Protein AF-A0A9D7W4F9-F1 (afdb_monomer_lite)

Secondary structure (DSSP, 8-state):
----PPPPPHHHHHHHHHHHHHHHHHHHHHHHHHHHHHHHHHHHGGGSS--SSSGGGT----TTEEEEEEE-SSEEEEEEEESSSSEEEEEEEEEETTE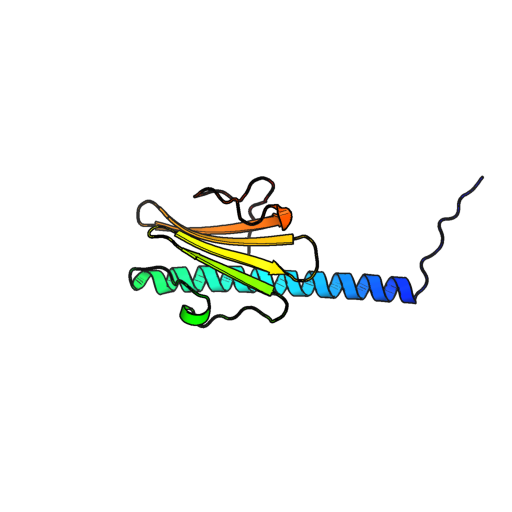EEEEEEEEEGGGTT---TTSPPTT-EEE---

Radius of gyration: 18.32 Å; chains: 1; bounding box: 56×32×50 Å

pLDDT: mean 85.38, std 11.86, range [38.59, 96.5]

Sequence (130 aa):
MDHAAPRPSKVNLSRQLLQRELTLHQRSEAETLLMDFARAQMTRHYWGEFAGSLQDLGLSSGAQLVATVDRDAVRTRLWIEPHHGTEAYLAEVERLGGRLRMRYCRGHRDGAGQADGGRCPDGWQRIQLN

Foldseek 3Di:
DDDDDDDDDPVRVVVVVVLVVVVVVLVVQQLVLLVLQQVLQVVCCVVPDGDQDLVVSVHDRDPQWDWHWDDDNFKIKIKIDGVGDQKIKMWMWGQDPNDIDIWIKMAGPVQPPQDDPPDDTPRIDTDDRD

Structure (mmCIF, N/CA/C/O backbone):
data_AF-A0A9D7W4F9-F1
#
_entry.id   AF-A0A9D7W4F9-F1
#
loop_
_atom_site.group_PDB
_atom_site.id
_atom_site.type_symbol
_atom_site.label_atom_id
_atom_site.label_alt_id
_atom_site.label_comp_id
_atom_site.label_asym_id
_atom_site.label_entity_id
_atom_site.label_seq_id
_atom_site.pdbx_PDB_ins_code
_atom_site.Cartn_x
_atom_site.Cartn_y
_atom_site.Cartn_z
_atom_site.occupancy
_atom_site.B_iso_or_equiv
_atom_site.auth_seq_id
_atom_site.auth_comp_id
_atom_site.auth_asym_id
_atom_site.auth_atom_id
_atom_site.pdbx_PDB_model_num
ATOM 1 N N . MET A 1 1 ? -38.134 19.772 31.102 1.00 38.59 1 MET A N 1
ATOM 2 C CA . MET A 1 1 ? -38.021 18.384 30.607 1.00 38.59 1 MET A CA 1
ATOM 3 C C . MET A 1 1 ? -36.551 18.161 30.299 1.00 38.59 1 MET A C 1
ATOM 5 O O . MET A 1 1 ? -36.115 18.513 29.215 1.00 38.59 1 MET A O 1
ATOM 9 N N . ASP A 1 2 ? -35.782 17.684 31.278 1.00 43.12 2 ASP A N 1
ATOM 10 C CA . ASP A 1 2 ? -34.342 17.443 31.128 1.00 43.12 2 ASP A CA 1
ATOM 11 C C . ASP A 1 2 ? -34.101 15.957 30.859 1.00 43.12 2 ASP A C 1
ATOM 13 O O . ASP A 1 2 ? -34.244 15.114 31.746 1.00 43.12 2 ASP A O 1
ATOM 17 N N . HIS A 1 3 ? -33.757 15.619 29.618 1.00 47.03 3 HIS A N 1
ATOM 18 C CA . HIS A 1 3 ? -33.288 14.283 29.268 1.00 47.03 3 HIS A CA 1
ATOM 19 C C . HIS A 1 3 ? -31.813 14.149 29.660 1.00 47.03 3 HIS A C 1
ATOM 21 O O . HIS A 1 3 ? -30.913 14.445 28.877 1.00 47.03 3 HIS A O 1
ATOM 27 N N . ALA A 1 4 ? -31.555 13.691 30.886 1.00 53.25 4 ALA A N 1
ATOM 28 C CA . ALA A 1 4 ? -30.226 13.245 31.282 1.00 53.25 4 ALA A CA 1
ATOM 29 C C . ALA A 1 4 ? -29.869 11.975 30.490 1.00 53.25 4 ALA A C 1
ATOM 31 O O . ALA A 1 4 ? -30.455 10.912 30.702 1.00 53.25 4 ALA A O 1
ATOM 32 N N . ALA A 1 5 ? -28.924 12.093 29.555 1.00 61.19 5 ALA A N 1
ATOM 33 C CA . ALA A 1 5 ? -28.403 10.956 28.806 1.00 61.19 5 ALA A CA 1
ATOM 34 C C . ALA A 1 5 ? -27.850 9.880 29.773 1.00 61.19 5 ALA A C 1
ATOM 36 O O . ALA A 1 5 ? -27.170 10.228 30.747 1.00 61.19 5 ALA A O 1
ATOM 37 N N . PRO A 1 6 ? -28.112 8.580 29.535 1.00 60.12 6 PRO A N 1
ATOM 38 C CA . PRO A 1 6 ? -27.651 7.530 30.431 1.00 60.12 6 PRO A CA 1
ATOM 39 C C . PRO A 1 6 ? -26.120 7.485 30.468 1.00 60.12 6 PRO A C 1
ATOM 41 O O . PRO A 1 6 ? -25.461 7.384 29.432 1.00 60.12 6 PRO A O 1
ATOM 44 N N . ARG A 1 7 ? -25.540 7.544 31.675 1.00 62.25 7 ARG A N 1
ATOM 45 C CA . ARG A 1 7 ? -24.093 7.378 31.870 1.00 62.25 7 ARG A CA 1
ATOM 46 C C . ARG A 1 7 ? -23.688 5.959 31.446 1.00 62.25 7 ARG A C 1
ATOM 48 O O . ARG A 1 7 ? -24.283 5.000 31.942 1.00 62.25 7 ARG A O 1
ATOM 55 N N . PRO A 1 8 ? -22.681 5.792 30.573 1.00 60.72 8 PRO A N 1
ATOM 56 C CA . PRO A 1 8 ? -22.222 4.468 30.179 1.00 60.72 8 PRO A CA 1
ATOM 57 C C . PRO A 1 8 ? -21.684 3.710 31.401 1.00 60.72 8 PRO A C 1
ATOM 59 O O . PRO A 1 8 ? -20.928 4.256 32.208 1.00 60.72 8 PRO A O 1
ATOM 62 N N . SER A 1 9 ? -22.079 2.443 31.550 1.00 71.44 9 SER A N 1
ATOM 63 C CA . SER A 1 9 ? -21.545 1.565 32.593 1.00 71.44 9 SER A CA 1
ATOM 64 C C . SER A 1 9 ? -20.044 1.331 32.374 1.00 71.44 9 SER A C 1
ATOM 66 O O . SER A 1 9 ? -19.564 1.320 31.239 1.00 71.44 9 SER A O 1
ATOM 68 N N . LYS A 1 10 ? -19.281 1.116 33.456 1.00 72.31 10 LYS A N 1
ATOM 69 C CA . LYS A 1 10 ? -17.819 0.906 33.391 1.00 72.31 10 LYS A CA 1
ATOM 70 C C . LYS A 1 10 ? -17.419 -0.198 32.398 1.00 72.31 10 LYS A C 1
ATOM 72 O O . LYS A 1 10 ? -16.446 -0.036 31.676 1.00 72.31 10 LYS A O 1
ATOM 77 N N . VAL A 1 11 ? -18.213 -1.268 32.304 1.00 72.00 11 VAL A N 1
ATOM 78 C CA . VAL A 1 11 ? -17.994 -2.386 31.366 1.00 72.00 11 VAL A CA 1
ATOM 79 C C . VAL A 1 11 ? -18.133 -1.949 29.902 1.00 72.00 11 VAL A C 1
ATOM 81 O O . VAL A 1 11 ? -17.342 -2.368 29.058 1.00 72.00 11 VAL A O 1
ATOM 84 N N . ASN A 1 12 ? -19.094 -1.072 29.594 1.00 81.44 12 ASN A N 1
ATOM 85 C CA . ASN A 1 12 ? -19.261 -0.526 28.245 1.00 81.44 12 ASN A CA 1
ATOM 86 C C . ASN A 1 12 ? -18.092 0.389 27.865 1.00 81.44 12 ASN A C 1
ATOM 88 O O . ASN A 1 12 ? -17.612 0.321 26.736 1.00 81.44 12 ASN A O 1
ATOM 92 N N . LEU A 1 13 ? -17.587 1.184 28.814 1.00 85.38 13 LEU A N 1
ATOM 93 C CA . LEU A 1 13 ? -16.410 2.024 28.594 1.00 85.38 13 LEU A CA 1
ATOM 94 C C . LEU A 1 13 ? -15.155 1.179 28.329 1.00 85.38 13 LEU A C 1
ATOM 96 O O . LEU A 1 13 ? -14.445 1.435 27.361 1.00 85.38 13 LEU A O 1
ATOM 100 N N . SER A 1 14 ? -14.903 0.141 29.133 1.00 85.81 14 SER A N 1
ATOM 101 C CA . SER A 1 14 ? -13.755 -0.754 28.938 1.00 85.81 14 SER A CA 1
ATOM 102 C C . SER A 1 14 ? -13.775 -1.437 27.568 1.00 85.81 14 SER A C 1
ATOM 104 O O . SER A 1 14 ? -12.746 -1.494 26.901 1.00 85.81 14 SER A O 1
ATOM 106 N N . ARG A 1 15 ? -14.948 -1.896 27.106 1.00 85.62 15 ARG A N 1
ATOM 107 C CA . ARG A 1 15 ? -15.099 -2.477 25.760 1.00 85.62 15 ARG A CA 1
ATOM 108 C C . ARG A 1 15 ? -14.823 -1.462 24.652 1.00 85.62 15 ARG A C 1
ATOM 110 O O . ARG A 1 15 ? -14.130 -1.788 23.694 1.00 85.62 15 ARG A O 1
ATOM 117 N N . GLN A 1 16 ? -15.329 -0.236 24.788 1.00 85.56 16 GLN A N 1
ATOM 118 C CA . GLN A 1 16 ? -15.079 0.831 23.814 1.00 85.56 16 GLN A CA 1
ATOM 119 C C . GLN A 1 16 ? -13.596 1.206 23.733 1.00 85.56 16 GLN A C 1
ATOM 121 O O . GLN A 1 16 ? -13.090 1.451 22.640 1.00 85.56 16 GLN A O 1
ATOM 126 N N . LEU A 1 17 ? -12.898 1.247 24.871 1.00 88.69 17 LEU A N 1
ATOM 127 C CA . LEU A 1 17 ? -11.463 1.527 24.913 1.00 88.69 17 LEU A CA 1
ATOM 128 C C . LEU A 1 17 ? -10.657 0.409 24.252 1.00 88.69 17 LEU A C 1
ATOM 130 O O . LEU A 1 17 ? -9.849 0.701 23.376 1.00 88.69 17 LEU A O 1
ATOM 134 N N . LEU A 1 18 ? -10.948 -0.850 24.586 1.00 87.12 18 LEU A N 1
ATOM 135 C CA . LEU A 1 18 ? -10.286 -2.002 23.973 1.00 87.12 18 LEU A CA 1
ATOM 136 C C . LEU A 1 18 ? -10.469 -2.016 22.448 1.00 87.12 18 LEU A C 1
ATOM 138 O O . LEU A 1 18 ? -9.518 -2.225 21.703 1.00 87.12 18 LEU A O 1
ATOM 142 N N . GLN A 1 19 ? -11.682 -1.738 21.963 1.00 84.06 19 GLN A N 1
ATOM 143 C CA . GLN A 1 19 ? -11.955 -1.685 20.526 1.00 84.06 19 GLN A CA 1
ATOM 144 C C . GLN A 1 19 ? -11.165 -0.568 19.826 1.00 84.06 19 GLN A C 1
ATOM 146 O O . GLN A 1 19 ? -10.671 -0.758 18.712 1.00 84.06 19 GLN A O 1
ATOM 151 N N . ARG A 1 20 ? -11.022 0.593 20.477 1.00 86.81 20 ARG A N 1
ATOM 152 C CA . ARG A 1 20 ? -10.200 1.695 19.959 1.00 86.81 20 ARG A CA 1
ATOM 153 C C . ARG A 1 20 ? -8.727 1.315 19.915 1.00 86.81 20 ARG A C 1
ATOM 155 O O . ARG A 1 20 ? -8.082 1.588 18.912 1.00 86.81 20 ARG A O 1
ATOM 162 N N . GLU A 1 21 ? -8.219 0.672 20.958 1.00 88.69 21 GLU A N 1
ATOM 163 C CA . GLU A 1 21 ? -6.830 0.219 21.028 1.00 88.69 21 GLU A CA 1
ATOM 164 C C . GLU A 1 21 ? -6.511 -0.801 19.929 1.00 88.69 21 GLU A C 1
ATOM 166 O O . GLU A 1 21 ? -5.548 -0.610 19.193 1.00 88.69 21 GLU A O 1
ATOM 171 N N . LEU A 1 22 ? -7.374 -1.804 19.726 1.00 86.44 22 LEU A N 1
ATOM 172 C CA . LEU A 1 22 ? -7.228 -2.776 18.636 1.00 86.44 22 LEU A CA 1
ATOM 173 C C . LEU A 1 22 ? -7.211 -2.103 17.259 1.00 86.44 22 LEU A C 1
ATOM 175 O O . LEU A 1 22 ? -6.381 -2.431 16.416 1.00 86.44 22 LEU A O 1
ATOM 179 N N . THR A 1 23 ? -8.104 -1.134 17.043 1.00 86.31 23 THR A N 1
ATOM 180 C CA . THR A 1 23 ? -8.172 -0.397 15.772 1.00 86.31 23 THR A CA 1
ATOM 181 C C . THR A 1 23 ? -6.904 0.433 15.543 1.00 86.31 23 THR A C 1
ATOM 183 O O . THR A 1 23 ? -6.361 0.447 14.441 1.00 86.31 23 THR A O 1
ATOM 186 N N . LEU A 1 24 ? -6.403 1.113 16.580 1.00 88.25 24 LEU A N 1
ATOM 187 C CA . LEU A 1 24 ? -5.169 1.901 16.498 1.00 88.25 24 LEU A CA 1
ATOM 188 C C . LEU A 1 24 ? -3.942 1.018 16.267 1.00 88.25 24 LEU A C 1
ATOM 190 O O . LEU A 1 24 ? -3.061 1.388 15.493 1.00 88.25 24 LEU A O 1
ATOM 194 N N . HIS A 1 25 ? -3.900 -0.150 16.903 1.00 88.81 25 HIS A N 1
ATOM 195 C CA . HIS A 1 25 ? -2.823 -1.108 16.721 1.00 88.81 25 HIS A CA 1
ATOM 196 C C . HIS A 1 25 ? -2.776 -1.627 15.279 1.00 88.81 25 HIS A C 1
ATOM 198 O O . HIS A 1 25 ? -1.739 -1.507 14.631 1.00 88.81 25 HIS A O 1
ATOM 204 N N . GLN A 1 26 ? -3.909 -2.082 14.733 1.00 89.62 26 GLN A N 1
ATOM 205 C CA . GLN A 1 26 ? -3.978 -2.557 13.345 1.00 89.62 26 GLN A CA 1
ATOM 206 C C . GLN A 1 26 ? -3.644 -1.462 12.326 1.00 89.62 26 GLN A C 1
ATOM 208 O O . GLN A 1 26 ? -2.994 -1.740 11.321 1.00 89.62 26 GLN A O 1
ATOM 213 N N . ARG A 1 27 ? -4.035 -0.207 12.590 1.00 92.12 27 ARG A N 1
ATOM 214 C CA . ARG A 1 27 ? -3.621 0.935 11.762 1.00 92.12 27 ARG A CA 1
ATOM 215 C C . ARG A 1 27 ? -2.099 1.078 11.737 1.00 92.12 27 ARG A C 1
ATOM 217 O O . ARG A 1 27 ? -1.526 1.214 10.663 1.00 92.12 27 ARG A O 1
ATOM 224 N N . SER A 1 28 ? -1.457 1.030 12.903 1.00 91.94 28 SER A N 1
ATOM 225 C CA . SER A 1 28 ? 0.004 1.134 13.018 1.00 91.94 28 SER A CA 1
ATOM 226 C C . SER A 1 28 ? 0.722 0.003 12.269 1.00 91.94 28 SER A C 1
ATOM 228 O O . SER A 1 28 ? 1.676 0.244 11.527 1.00 91.94 28 SER A O 1
ATOM 230 N N . GLU A 1 29 ? 0.234 -1.234 12.406 1.00 93.12 29 GLU A N 1
ATOM 231 C CA . GLU A 1 29 ? 0.767 -2.388 11.673 1.00 93.12 29 GLU A CA 1
ATOM 232 C C . GLU A 1 29 ? 0.603 -2.230 10.156 1.00 93.12 29 GLU A C 1
ATOM 234 O O . GLU A 1 29 ? 1.546 -2.478 9.404 1.00 93.12 29 GLU A O 1
ATOM 239 N N . ALA A 1 30 ? -0.568 -1.776 9.697 1.00 93.88 30 ALA A N 1
ATOM 240 C CA . ALA A 1 30 ? -0.823 -1.539 8.281 1.00 93.88 30 ALA A CA 1
ATOM 241 C C . ALA A 1 30 ? 0.112 -0.460 7.718 1.00 93.88 30 ALA A C 1
ATOM 243 O O . ALA A 1 30 ? 0.749 -0.680 6.691 1.00 93.88 30 ALA A O 1
ATOM 244 N N . GLU A 1 31 ? 0.245 0.680 8.400 1.00 95.00 31 GLU A N 1
ATOM 245 C CA . GLU A 1 31 ? 1.131 1.779 7.993 1.00 95.00 31 GLU A CA 1
ATOM 246 C C . GLU A 1 31 ? 2.606 1.344 7.943 1.00 95.00 31 GLU A C 1
ATOM 248 O O . GLU A 1 31 ? 3.323 1.704 7.007 1.00 95.00 31 GLU A O 1
ATOM 253 N N . THR A 1 32 ? 3.039 0.502 8.884 1.00 95.25 32 THR A N 1
ATOM 254 C CA . THR A 1 32 ? 4.387 -0.090 8.877 1.00 95.25 32 THR A CA 1
ATOM 255 C C . THR A 1 32 ? 4.585 -0.981 7.650 1.00 95.25 32 THR A C 1
ATOM 257 O O . THR A 1 32 ? 5.537 -0.792 6.890 1.00 95.25 32 THR A O 1
ATOM 260 N N . LEU A 1 33 ? 3.638 -1.888 7.385 1.00 96.12 33 LEU A N 1
ATOM 261 C CA . LEU A 1 33 ? 3.704 -2.799 6.243 1.00 96.12 33 LEU A CA 1
ATOM 262 C C . LEU A 1 33 ? 3.686 -2.056 4.896 1.00 96.12 33 LEU A C 1
ATOM 264 O O . LEU A 1 33 ? 4.402 -2.448 3.974 1.00 96.12 33 LEU A O 1
ATOM 268 N N . LEU A 1 34 ? 2.918 -0.966 4.776 1.00 96.50 34 LEU A N 1
ATOM 269 C CA . LEU A 1 34 ? 2.940 -0.104 3.589 1.00 96.50 34 LEU A CA 1
ATOM 270 C C . LEU A 1 34 ? 4.341 0.459 3.320 1.00 96.50 34 LEU A C 1
ATOM 272 O O . LEU A 1 34 ? 4.804 0.456 2.175 1.00 96.50 34 LEU A O 1
ATOM 276 N N . MET A 1 35 ? 5.000 0.963 4.366 1.00 95.81 35 MET A N 1
ATOM 277 C CA . MET A 1 35 ? 6.332 1.556 4.268 1.00 95.81 35 MET A CA 1
ATOM 278 C C . MET A 1 35 ? 7.383 0.523 3.878 1.00 95.81 35 MET A C 1
ATOM 280 O O . MET A 1 35 ? 8.171 0.763 2.959 1.00 95.81 35 MET A O 1
ATOM 284 N N . ASP A 1 36 ? 7.371 -0.626 4.549 1.00 95.62 36 ASP A N 1
ATOM 285 C CA . ASP A 1 36 ? 8.320 -1.706 4.299 1.00 95.62 36 ASP A CA 1
ATOM 286 C C . ASP A 1 36 ? 8.159 -2.266 2.889 1.00 95.62 36 ASP A C 1
ATOM 288 O O . ASP A 1 36 ? 9.151 -2.438 2.177 1.00 95.62 36 ASP A O 1
ATOM 292 N N . PHE A 1 37 ? 6.918 -2.448 2.430 1.00 95.88 37 PHE A N 1
ATOM 293 C CA . PHE A 1 37 ? 6.631 -2.848 1.056 1.00 95.88 37 PHE A CA 1
ATOM 294 C C . PHE A 1 37 ? 7.213 -1.865 0.041 1.00 95.88 37 PHE A C 1
ATOM 296 O O . PHE A 1 37 ? 7.940 -2.274 -0.865 1.00 95.88 37 PHE A O 1
ATOM 303 N N . ALA A 1 38 ? 6.931 -0.566 0.186 1.00 93.81 38 ALA A N 1
ATOM 304 C CA . ALA A 1 38 ? 7.411 0.429 -0.765 1.00 93.81 38 ALA A CA 1
ATOM 305 C C . ALA A 1 38 ? 8.945 0.487 -0.798 1.00 93.81 38 ALA A C 1
ATOM 307 O O . ALA A 1 38 ? 9.538 0.497 -1.879 1.00 93.81 38 ALA A O 1
ATOM 308 N N . ARG A 1 39 ? 9.596 0.456 0.371 1.00 93.00 39 ARG A N 1
ATOM 309 C CA . ARG A 1 39 ? 11.062 0.427 0.479 1.00 93.00 39 ARG A CA 1
ATOM 310 C C . ARG A 1 39 ? 11.644 -0.825 -0.174 1.00 93.00 39 ARG A C 1
ATOM 312 O O . ARG A 1 39 ? 12.527 -0.706 -1.021 1.00 93.00 39 ARG A O 1
ATOM 319 N N . ALA A 1 40 ? 11.111 -2.003 0.145 1.00 92.69 40 ALA A N 1
ATOM 320 C CA . ALA A 1 40 ? 11.583 -3.265 -0.411 1.00 92.69 40 ALA A CA 1
ATOM 321 C C . ALA A 1 40 ? 11.412 -3.319 -1.939 1.00 92.69 40 ALA A C 1
ATOM 323 O O . ALA A 1 40 ? 12.326 -3.745 -2.643 1.00 92.69 40 ALA A O 1
ATOM 324 N N . GLN A 1 41 ? 10.298 -2.811 -2.476 1.00 93.06 41 GLN A N 1
ATOM 325 C CA . GLN A 1 41 ? 10.084 -2.709 -3.924 1.00 93.06 41 GLN A CA 1
ATOM 326 C C . GLN A 1 41 ? 11.067 -1.741 -4.592 1.00 93.06 41 GLN A C 1
ATOM 328 O O . GLN A 1 41 ? 11.600 -2.041 -5.662 1.00 93.06 41 GLN A O 1
ATOM 333 N N . MET A 1 42 ? 11.362 -0.601 -3.959 1.00 87.50 42 MET A N 1
ATOM 334 C CA . MET A 1 42 ? 12.368 0.338 -4.465 1.00 87.50 42 MET A CA 1
ATOM 335 C C . MET A 1 42 ? 13.772 -0.280 -4.496 1.00 87.50 42 MET A C 1
ATOM 337 O O . MET A 1 42 ? 14.506 -0.065 -5.459 1.00 87.50 42 MET A O 1
ATOM 341 N N . THR A 1 43 ? 14.136 -1.085 -3.496 1.00 83.94 43 THR A N 1
ATOM 342 C CA . THR A 1 43 ? 15.415 -1.811 -3.469 1.00 83.94 43 THR A CA 1
ATOM 343 C C . THR A 1 43 ? 15.441 -2.972 -4.467 1.00 83.94 43 THR A C 1
ATOM 345 O O . THR A 1 43 ? 16.449 -3.201 -5.132 1.00 83.94 43 THR A O 1
ATOM 348 N N . ARG A 1 44 ? 14.333 -3.701 -4.633 1.00 76.00 44 ARG A N 1
ATOM 349 C CA . ARG A 1 44 ? 14.245 -4.817 -5.586 1.00 76.00 44 ARG A CA 1
ATOM 350 C C . ARG A 1 44 ? 14.215 -4.351 -7.039 1.00 76.00 44 ARG A C 1
ATOM 352 O O . ARG A 1 44 ? 14.637 -5.093 -7.916 1.00 76.00 44 ARG A O 1
ATOM 359 N N . HIS A 1 45 ? 13.810 -3.111 -7.305 1.00 63.12 45 HIS A N 1
ATOM 360 C CA . HIS A 1 45 ? 13.791 -2.553 -8.656 1.00 63.12 45 HIS A CA 1
ATOM 361 C C . HIS A 1 45 ? 15.162 -2.613 -9.370 1.00 63.12 45 HIS A C 1
ATOM 363 O O . HIS A 1 45 ? 15.196 -2.780 -10.592 1.00 63.12 45 HIS A O 1
ATOM 369 N N . TYR A 1 46 ? 16.288 -2.585 -8.644 1.00 60.28 46 TYR A N 1
ATOM 370 C CA . TYR A 1 46 ? 17.623 -2.789 -9.233 1.00 60.28 46 TYR A CA 1
ATOM 371 C C . TYR A 1 46 ? 17.776 -4.134 -9.973 1.00 60.28 46 TYR A C 1
ATOM 373 O O . TYR A 1 46 ? 18.668 -4.274 -10.805 1.00 60.28 46 TYR A O 1
ATOM 381 N N . TRP A 1 47 ? 16.874 -5.086 -9.728 1.00 64.25 47 TRP A N 1
ATOM 382 C CA . TRP A 1 47 ? 16.825 -6.413 -10.341 1.00 64.25 47 TRP A CA 1
ATOM 383 C C . TRP A 1 47 ? 15.843 -6.509 -11.525 1.00 64.25 47 TRP A C 1
ATOM 385 O O . TRP A 1 47 ? 15.569 -7.598 -12.015 1.00 64.25 47 TRP A O 1
ATOM 395 N N . GLY A 1 48 ? 15.317 -5.377 -12.005 1.00 75.44 48 GLY A N 1
ATOM 396 C CA . GLY A 1 48 ? 14.572 -5.274 -13.266 1.00 75.44 48 GLY A CA 1
ATOM 397 C C . GLY A 1 48 ? 13.048 -5.253 -13.131 1.00 75.44 48 GLY A C 1
ATOM 398 O O . GLY A 1 48 ? 12.401 -4.511 -13.873 1.00 75.44 48 GLY A O 1
ATOM 399 N N . GLU A 1 49 ? 12.478 -5.950 -12.143 1.00 84.44 49 GLU A N 1
ATOM 400 C CA . GLU A 1 49 ? 11.023 -6.086 -11.958 1.00 84.44 49 GLU A CA 1
ATOM 401 C C . GLU A 1 49 ? 10.554 -5.896 -10.506 1.00 84.44 49 GLU A C 1
ATOM 403 O O . GLU A 1 49 ? 11.285 -6.156 -9.546 1.00 84.44 49 GLU A O 1
ATOM 408 N N . PHE A 1 50 ? 9.290 -5.490 -10.341 1.00 90.44 50 PHE A N 1
ATOM 409 C CA . PHE A 1 50 ? 8.615 -5.481 -9.041 1.00 90.44 50 PHE A CA 1
ATOM 410 C C . PHE A 1 50 ? 8.307 -6.903 -8.552 1.00 90.44 50 PHE A C 1
ATOM 412 O O . PHE A 1 50 ? 8.018 -7.799 -9.349 1.00 90.44 50 PHE A O 1
ATOM 419 N N . ALA A 1 51 ? 8.349 -7.117 -7.235 1.00 91.06 51 ALA A N 1
ATOM 420 C CA . ALA A 1 51 ? 7.890 -8.364 -6.623 1.00 91.06 51 ALA A CA 1
ATOM 421 C C . ALA A 1 51 ? 6.388 -8.555 -6.799 1.00 91.06 51 ALA A C 1
ATOM 423 O O . ALA A 1 51 ? 5.626 -7.590 -6.731 1.00 91.06 51 ALA A O 1
ATOM 424 N N . GLY A 1 52 ? 5.985 -9.812 -7.000 1.00 90.81 52 GLY A N 1
ATOM 425 C CA . GLY A 1 52 ? 4.582 -10.202 -7.114 1.00 90.81 52 GLY A CA 1
ATOM 426 C C . GLY A 1 52 ? 3.934 -10.555 -5.780 1.00 90.81 52 GLY A C 1
ATOM 427 O O . GLY A 1 52 ? 2.721 -10.706 -5.730 1.00 90.81 52 GLY A O 1
ATOM 428 N N . SER A 1 53 ? 4.715 -10.689 -4.707 1.00 93.31 53 SER A N 1
ATOM 429 C CA . SER A 1 53 ? 4.214 -11.087 -3.394 1.00 93.31 53 SER A CA 1
ATOM 430 C C . SER A 1 53 ? 5.006 -10.445 -2.253 1.00 93.31 53 SER A C 1
ATOM 432 O O . SER A 1 53 ? 6.125 -9.964 -2.445 1.00 93.31 53 SER A O 1
ATOM 434 N N . LEU A 1 54 ? 4.434 -10.459 -1.044 1.00 94.62 54 LEU A N 1
ATOM 435 C CA . LEU A 1 54 ? 5.156 -10.069 0.171 1.00 94.62 54 LEU A CA 1
ATOM 436 C C . LEU A 1 54 ? 6.295 -11.048 0.484 1.00 94.62 54 LEU A C 1
ATOM 438 O O . LEU A 1 54 ? 7.361 -10.615 0.915 1.00 94.62 54 LEU A O 1
ATOM 442 N N . GLN A 1 55 ? 6.114 -12.344 0.204 1.00 93.62 55 GLN A N 1
ATOM 443 C CA . GLN A 1 55 ? 7.136 -13.359 0.472 1.00 93.62 55 GLN A CA 1
ATOM 444 C C . GLN A 1 55 ? 8.403 -13.133 -0.365 1.00 93.62 55 GLN A C 1
ATOM 446 O O . GLN A 1 55 ? 9.505 -13.247 0.165 1.00 93.62 55 GLN A O 1
ATOM 451 N N . ASP A 1 56 ? 8.262 -12.718 -1.629 1.00 91.12 56 ASP A N 1
ATOM 452 C CA . ASP A 1 56 ? 9.392 -12.354 -2.504 1.00 91.12 56 ASP A CA 1
ATOM 453 C C . ASP A 1 56 ? 10.210 -11.159 -1.984 1.00 91.12 56 ASP A C 1
ATOM 455 O O . ASP A 1 56 ? 11.343 -10.938 -2.420 1.00 91.12 56 ASP A O 1
ATOM 459 N N . LEU A 1 57 ? 9.613 -10.360 -1.096 1.00 91.75 57 LEU A N 1
ATOM 460 C CA . LEU A 1 57 ? 10.230 -9.217 -0.426 1.00 91.75 57 LEU A CA 1
ATOM 461 C C . LEU A 1 57 ? 10.728 -9.565 0.986 1.00 91.75 57 LEU A C 1
ATOM 463 O O . LEU A 1 57 ? 11.270 -8.694 1.660 1.00 91.75 57 LEU A O 1
ATOM 467 N N . GLY A 1 58 ? 10.533 -10.805 1.450 1.00 93.12 58 GLY A N 1
ATOM 468 C CA . GLY A 1 58 ? 10.812 -11.205 2.831 1.00 93.12 58 GLY A CA 1
ATOM 469 C C . GLY A 1 58 ? 9.863 -10.574 3.856 1.00 93.12 58 GLY A C 1
ATOM 470 O O . GLY A 1 58 ? 10.202 -10.489 5.033 1.00 93.12 58 GLY A O 1
ATOM 471 N N . LEU A 1 59 ? 8.690 -10.114 3.415 1.00 94.94 59 LEU A N 1
ATOM 472 C CA . LEU A 1 59 ? 7.671 -9.481 4.245 1.00 94.94 59 LEU A CA 1
ATOM 473 C C . LEU A 1 59 ? 6.522 -10.451 4.529 1.00 94.94 59 LEU A C 1
ATOM 475 O O . LEU A 1 59 ? 6.273 -11.409 3.795 1.00 94.94 59 LEU A O 1
ATOM 479 N N . SER A 1 60 ? 5.772 -10.166 5.588 1.00 93.25 60 SER A N 1
ATOM 480 C CA . SER A 1 60 ? 4.536 -10.875 5.916 1.00 93.25 60 SER A CA 1
ATOM 481 C C . SER A 1 60 ? 3.505 -9.894 6.452 1.00 93.25 60 SER A C 1
ATOM 483 O O . SER A 1 60 ? 3.861 -8.888 7.065 1.00 93.25 60 SER A O 1
ATOM 485 N N . SER A 1 61 ? 2.227 -10.168 6.203 1.00 90.00 61 SER A N 1
ATOM 486 C CA . SER A 1 61 ? 1.146 -9.449 6.863 1.00 90.00 61 SER A CA 1
ATOM 487 C C . SER A 1 61 ? 0.863 -10.091 8.217 1.00 90.00 61 SER A C 1
ATOM 489 O O . SER A 1 61 ? 0.868 -11.318 8.345 1.00 90.00 61 SER A O 1
ATOM 491 N N . GLY A 1 62 ? 0.603 -9.270 9.235 1.00 86.19 62 GLY A N 1
ATOM 492 C CA . GLY A 1 62 ? 0.102 -9.770 10.512 1.00 86.19 62 GLY A CA 1
ATOM 493 C C . GLY A 1 62 ? -1.221 -10.519 10.322 1.00 86.19 62 GLY A C 1
ATOM 494 O O . GLY A 1 62 ? -1.976 -10.232 9.394 1.00 86.19 62 GLY A O 1
ATOM 495 N N . ALA A 1 63 ? -1.538 -11.456 11.221 1.00 85.88 63 ALA A N 1
ATOM 496 C CA . ALA A 1 63 ? -2.753 -12.282 11.134 1.00 85.88 63 ALA A CA 1
ATOM 497 C C . ALA A 1 63 ? -4.062 -11.466 11.105 1.00 85.88 63 ALA A C 1
ATOM 499 O O . ALA A 1 63 ? -5.111 -11.975 10.724 1.00 85.88 63 ALA A O 1
ATOM 500 N N . GLN A 1 64 ? -3.996 -10.202 11.522 1.00 87.75 64 GLN A N 1
ATOM 501 C CA . GLN A 1 64 ? -5.114 -9.268 11.578 1.00 87.75 64 GLN A CA 1
ATOM 502 C C . GLN A 1 64 ? -5.240 -8.381 10.329 1.00 87.75 64 GLN A C 1
ATOM 504 O O . GLN A 1 64 ? -6.137 -7.537 10.278 1.00 87.75 64 GLN A O 1
ATOM 509 N N . LEU A 1 65 ? -4.418 -8.597 9.301 1.00 91.56 65 LEU A N 1
ATOM 510 C CA . LEU A 1 65 ? -4.431 -7.841 8.052 1.00 91.56 65 LEU A CA 1
ATOM 511 C C . LEU A 1 65 ? -4.608 -8.786 6.861 1.00 91.56 65 LEU A C 1
ATOM 513 O O . LEU A 1 65 ? -3.857 -9.748 6.701 1.00 91.56 65 LEU A O 1
ATOM 517 N N . VAL A 1 66 ? -5.565 -8.476 5.992 1.00 92.94 66 VAL A N 1
ATOM 518 C CA . VAL A 1 66 ? -5.661 -9.090 4.667 1.00 92.94 66 VAL A CA 1
ATOM 519 C C . VAL A 1 66 ? -4.839 -8.238 3.710 1.00 92.94 66 VAL A C 1
ATOM 521 O O . VAL A 1 66 ? -5.124 -7.056 3.527 1.00 92.94 66 VAL A O 1
ATOM 524 N N . ALA A 1 67 ? -3.799 -8.830 3.126 1.00 94.25 67 ALA A N 1
ATOM 525 C CA . ALA A 1 67 ? -2.868 -8.145 2.240 1.00 94.25 67 ALA A CA 1
ATOM 526 C C . ALA A 1 67 ? -2.889 -8.767 0.843 1.00 94.25 67 ALA A C 1
ATOM 528 O O . ALA A 1 67 ? -2.664 -9.967 0.693 1.00 94.25 67 ALA A O 1
ATOM 529 N N . THR A 1 68 ? -3.116 -7.944 -0.179 1.00 93.81 68 THR A N 1
ATOM 530 C CA . THR A 1 68 ? -3.124 -8.379 -1.581 1.00 93.81 68 THR A CA 1
ATOM 531 C C . THR A 1 68 ? -2.137 -7.551 -2.383 1.00 93.81 68 THR A C 1
ATOM 533 O O . THR A 1 68 ? -2.174 -6.322 -2.336 1.00 93.81 68 THR A O 1
ATOM 536 N N . VAL A 1 69 ? -1.262 -8.222 -3.131 1.00 93.88 69 VAL A N 1
ATOM 537 C CA . VAL A 1 69 ? -0.312 -7.568 -4.035 1.00 93.88 69 VAL A CA 1
ATOM 538 C C . VAL A 1 69 ? -0.809 -7.706 -5.467 1.00 93.88 69 VAL A C 1
ATOM 540 O O . VAL A 1 69 ? -1.129 -8.801 -5.917 1.00 93.88 69 VAL A O 1
ATOM 543 N N . ASP A 1 70 ? -0.845 -6.585 -6.175 1.00 91.44 70 ASP A N 1
ATOM 544 C CA . ASP A 1 70 ? -1.074 -6.509 -7.614 1.00 91.44 70 ASP A CA 1
ATOM 545 C C . ASP A 1 70 ? 0.150 -5.874 -8.286 1.00 91.44 70 ASP A C 1
ATOM 547 O O . ASP A 1 70 ? 0.840 -5.028 -7.701 1.00 91.44 70 ASP A O 1
ATOM 551 N N . ARG A 1 71 ? 0.467 -6.297 -9.510 1.00 90.38 71 ARG A N 1
ATOM 552 C CA . ARG A 1 71 ? 1.588 -5.728 -10.261 1.00 90.38 71 ARG A CA 1
ATOM 553 C C . ARG A 1 71 ? 1.353 -5.752 -11.759 1.00 90.38 71 ARG A C 1
ATOM 555 O O . ARG A 1 71 ? 0.759 -6.677 -12.303 1.00 90.38 71 ARG A O 1
ATOM 562 N N . ASP A 1 72 ? 1.960 -4.779 -12.421 1.00 87.94 72 ASP A N 1
ATOM 563 C CA . ASP A 1 72 ? 2.160 -4.765 -13.861 1.00 87.94 72 ASP A CA 1
ATOM 564 C C . ASP A 1 72 ? 3.619 -4.382 -14.195 1.00 87.94 72 ASP A C 1
ATOM 566 O O . ASP A 1 72 ? 4.500 -4.357 -13.328 1.00 87.94 72 ASP A O 1
ATOM 570 N N . ALA A 1 73 ? 3.900 -4.118 -15.472 1.00 84.81 73 ALA A N 1
ATOM 571 C CA . ALA A 1 73 ? 5.242 -3.776 -15.946 1.00 84.81 73 ALA A CA 1
ATOM 572 C C . ALA A 1 73 ? 5.774 -2.426 -15.420 1.00 84.81 73 ALA A C 1
ATOM 574 O O . ALA A 1 73 ? 6.986 -2.198 -15.402 1.00 84.81 73 ALA A O 1
ATOM 575 N N . VAL A 1 74 ? 4.888 -1.512 -15.023 1.00 87.56 74 VAL A N 1
ATOM 576 C CA . VAL A 1 74 ? 5.220 -0.133 -14.645 1.00 87.56 74 VAL A CA 1
ATOM 577 C C . VAL A 1 74 ? 4.870 0.196 -13.201 1.00 87.56 74 VAL A C 1
ATOM 579 O O . VAL A 1 74 ? 5.395 1.178 -12.682 1.00 87.56 74 VAL A O 1
ATOM 582 N N . ARG A 1 75 ? 4.058 -0.609 -12.514 1.00 90.25 75 ARG A N 1
ATOM 583 C CA . ARG A 1 75 ? 3.643 -0.361 -11.133 1.00 90.25 75 ARG A CA 1
ATOM 584 C C . ARG A 1 75 ? 3.466 -1.640 -10.320 1.00 90.25 75 ARG A C 1
ATOM 586 O O . ARG A 1 75 ? 3.234 -2.725 -10.845 1.00 90.25 75 ARG A O 1
ATOM 593 N N . THR A 1 76 ? 3.497 -1.478 -9.007 1.00 93.06 76 THR A N 1
ATOM 594 C CA . THR A 1 76 ? 3.097 -2.494 -8.037 1.00 93.06 76 THR A CA 1
ATOM 595 C C . THR A 1 76 ? 2.303 -1.855 -6.914 1.00 93.06 76 THR A C 1
ATOM 597 O O . THR A 1 76 ? 2.552 -0.709 -6.526 1.00 93.06 76 THR A O 1
ATOM 600 N N . ARG A 1 77 ? 1.311 -2.588 -6.426 1.00 94.44 77 ARG A N 1
ATOM 601 C CA . ARG A 1 77 ? 0.331 -2.133 -5.455 1.00 94.44 77 ARG A CA 1
ATOM 602 C C . ARG A 1 77 ? 0.203 -3.156 -4.347 1.00 94.44 77 ARG A C 1
ATOM 604 O O . ARG A 1 77 ? 0.087 -4.345 -4.618 1.00 94.44 77 ARG A O 1
ATOM 611 N N . LEU A 1 78 ? 0.179 -2.676 -3.116 1.00 95.75 78 LEU A N 1
ATOM 612 C CA . LEU A 1 78 ? -0.200 -3.453 -1.949 1.00 95.75 78 LEU A CA 1
ATOM 613 C C . LEU A 1 78 ? -1.488 -2.869 -1.384 1.00 95.75 78 LEU A C 1
ATOM 615 O O . LEU A 1 78 ? -1.504 -1.715 -0.958 1.00 95.75 78 LEU A O 1
ATOM 619 N N . TRP A 1 79 ? -2.534 -3.683 -1.360 1.00 95.19 79 TRP A N 1
ATOM 620 C CA . TRP A 1 79 ? -3.796 -3.404 -0.691 1.00 95.19 79 TRP A CA 1
ATOM 621 C C . TRP A 1 79 ? -3.793 -4.048 0.687 1.00 95.19 79 TRP A C 1
ATOM 623 O O . TRP A 1 79 ? -3.420 -5.215 0.81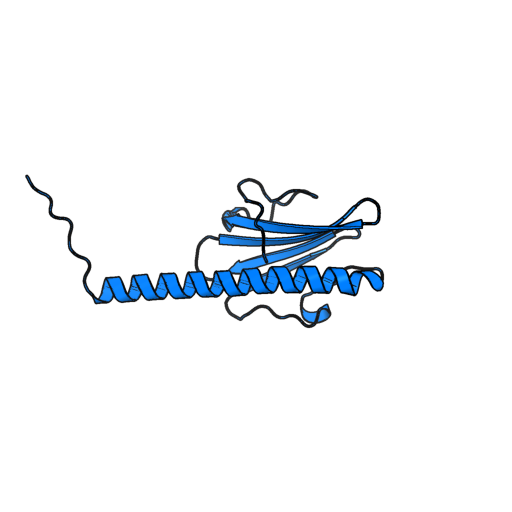2 1.00 95.19 79 TRP A O 1
ATOM 633 N N . ILE A 1 80 ? -4.211 -3.297 1.704 1.00 95.06 80 ILE A N 1
ATOM 634 C CA . ILE A 1 80 ? -4.347 -3.789 3.074 1.00 95.06 80 ILE A CA 1
ATOM 635 C C . ILE A 1 80 ? -5.748 -3.479 3.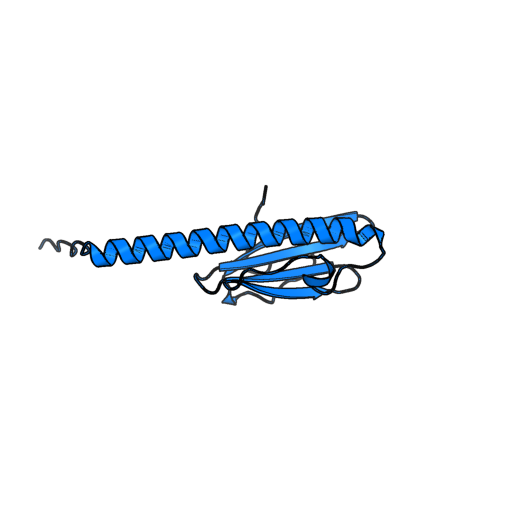585 1.00 95.06 80 ILE A C 1
ATOM 637 O O . ILE A 1 80 ? -6.158 -2.317 3.646 1.00 95.06 80 ILE A O 1
ATOM 641 N N . GLU A 1 81 ? -6.435 -4.522 4.028 1.00 93.88 81 GLU A N 1
ATOM 642 C CA . GLU A 1 81 ? -7.712 -4.445 4.726 1.00 93.88 81 GLU A CA 1
ATOM 643 C C . GLU A 1 81 ? -7.551 -5.039 6.133 1.00 93.88 81 GLU A C 1
ATOM 645 O O . GLU A 1 81 ? -7.355 -6.251 6.281 1.00 93.88 81 GLU A O 1
ATOM 650 N N . PRO A 1 82 ? -7.590 -4.214 7.191 1.00 90.50 82 PRO A N 1
ATOM 651 C CA . PRO A 1 82 ? -7.636 -4.714 8.555 1.00 90.50 82 PRO A CA 1
ATOM 652 C C . PRO A 1 82 ? -8.959 -5.426 8.850 1.00 90.50 82 PRO A C 1
ATOM 654 O O . PRO A 1 82 ? -10.019 -5.041 8.355 1.00 90.50 82 PRO A O 1
ATOM 657 N N . HIS A 1 83 ? -8.920 -6.429 9.728 1.00 88.75 83 HIS A N 1
ATOM 658 C CA . HIS A 1 83 ? -10.137 -7.128 10.161 1.00 88.75 83 HIS A CA 1
ATOM 659 C C . HIS A 1 83 ? -11.069 -6.233 10.991 1.00 88.75 83 HIS A C 1
ATOM 661 O O . HIS A 1 83 ? -12.282 -6.463 11.034 1.00 88.75 83 HIS A O 1
ATOM 667 N N . HIS A 1 84 ? -10.517 -5.227 11.676 1.00 85.12 84 HIS A N 1
ATOM 668 C CA . HIS A 1 84 ? -11.276 -4.283 12.485 1.00 85.12 84 HIS A CA 1
ATOM 669 C C . HIS A 1 84 ? -11.194 -2.860 11.938 1.00 85.12 84 HIS A C 1
ATOM 671 O O . HIS A 1 84 ? -10.164 -2.396 11.462 1.00 85.12 84 HIS A O 1
ATOM 677 N N . GLY A 1 85 ? -12.303 -2.137 12.078 1.00 83.56 85 GLY A N 1
ATOM 678 C CA . GLY A 1 85 ? -12.449 -0.794 11.537 1.00 83.56 85 GLY A CA 1
ATOM 679 C C . GLY A 1 85 ? -13.040 -0.789 10.129 1.00 83.56 85 GLY A C 1
ATOM 680 O O . GLY A 1 85 ? -13.485 -1.805 9.597 1.00 83.56 85 GLY A O 1
ATOM 681 N N . THR A 1 86 ? -13.113 0.407 9.562 1.00 89.31 86 THR A N 1
ATOM 682 C CA . THR A 1 86 ? -13.710 0.670 8.245 1.00 89.31 86 THR A CA 1
ATOM 683 C C . THR A 1 86 ? -12.679 1.173 7.240 1.00 89.31 86 THR A C 1
ATOM 685 O O . THR A 1 86 ? -13.021 1.458 6.095 1.00 89.31 86 THR A O 1
ATOM 688 N N . GLU A 1 87 ? -11.429 1.316 7.671 1.00 92.00 87 GLU A N 1
ATOM 689 C CA . GLU A 1 87 ? -10.343 1.837 6.854 1.00 92.00 87 GLU A CA 1
ATOM 690 C C . GLU A 1 87 ? -9.721 0.728 6.013 1.00 92.00 87 GLU A C 1
ATOM 692 O O . GLU A 1 87 ? -9.680 -0.428 6.419 1.00 92.00 87 GLU A O 1
ATOM 697 N N . ALA A 1 88 ? -9.204 1.108 4.856 1.00 94.38 88 ALA A N 1
ATOM 698 C CA . ALA A 1 88 ? -8.304 0.303 4.056 1.00 94.38 88 ALA A CA 1
ATOM 699 C C . ALA A 1 88 ? -7.158 1.185 3.559 1.00 94.38 88 ALA A C 1
ATOM 701 O O . ALA A 1 88 ? -7.247 2.422 3.546 1.00 94.38 88 ALA A O 1
ATOM 702 N N . TYR A 1 89 ? -6.069 0.530 3.176 1.00 95.12 89 TYR A N 1
ATOM 703 C CA . TYR A 1 89 ? -4.817 1.187 2.849 1.00 95.12 89 TYR A CA 1
ATOM 704 C C . TYR A 1 89 ? -4.248 0.668 1.534 1.00 95.12 89 TYR A C 1
ATOM 706 O O . TYR A 1 89 ? -4.457 -0.481 1.149 1.00 95.12 89 TYR A O 1
ATOM 714 N N . LEU A 1 90 ? -3.519 1.541 0.846 1.00 95.25 90 LEU A N 1
ATOM 715 C CA . LEU A 1 90 ? -2.861 1.242 -0.418 1.00 95.25 90 LEU A CA 1
ATOM 716 C C . LEU A 1 90 ? -1.451 1.822 -0.400 1.00 95.25 90 LEU A C 1
ATOM 718 O O . LEU A 1 90 ? -1.280 3.010 -0.119 1.00 95.25 90 LEU A O 1
ATOM 722 N N . ALA A 1 91 ? -0.465 1.013 -0.771 1.00 95.44 91 ALA A N 1
ATOM 723 C CA . ALA A 1 91 ? 0.850 1.479 -1.192 1.00 95.44 91 ALA A CA 1
ATOM 724 C C . ALA A 1 91 ? 0.985 1.229 -2.688 1.00 95.44 91 ALA A C 1
ATOM 726 O O . ALA A 1 91 ? 0.750 0.120 -3.153 1.00 95.44 91 ALA A O 1
ATOM 727 N N . GLU A 1 92 ? 1.389 2.248 -3.435 1.00 94.06 92 GLU A N 1
ATOM 728 C CA . GLU A 1 92 ? 1.730 2.134 -4.849 1.00 94.06 92 GLU A CA 1
ATOM 729 C C . GLU A 1 92 ? 3.184 2.554 -5.045 1.00 94.06 92 GLU A C 1
ATOM 731 O O . GLU A 1 92 ? 3.593 3.629 -4.594 1.00 94.06 92 GLU A O 1
ATOM 736 N N . VAL A 1 93 ? 3.943 1.720 -5.753 1.00 92.56 93 VAL A N 1
ATOM 737 C CA . VAL A 1 93 ? 5.242 2.084 -6.317 1.00 92.56 93 VAL A CA 1
ATOM 738 C C . VAL A 1 93 ? 5.123 2.024 -7.831 1.00 92.56 93 VAL A C 1
ATOM 740 O O . VAL A 1 93 ? 4.786 0.989 -8.396 1.00 92.56 93 VAL A O 1
ATOM 743 N N . GLU A 1 94 ? 5.387 3.144 -8.490 1.00 91.62 94 GLU A N 1
ATOM 744 C CA . GLU A 1 94 ? 5.248 3.301 -9.935 1.00 91.62 94 GLU A CA 1
ATOM 745 C C . GLU A 1 94 ? 6.562 3.790 -10.542 1.00 91.62 94 GLU A C 1
ATOM 747 O O . GLU A 1 94 ? 7.257 4.642 -9.980 1.00 91.62 94 GLU A O 1
ATOM 752 N N . ARG A 1 95 ? 6.889 3.274 -11.724 1.00 88.00 95 ARG A N 1
ATOM 753 C CA . ARG A 1 95 ? 7.969 3.752 -12.574 1.00 88.00 95 ARG A CA 1
ATOM 754 C C . ARG A 1 95 ? 7.407 4.709 -13.618 1.00 88.00 95 ARG A C 1
ATOM 756 O O . ARG A 1 95 ? 6.777 4.293 -14.585 1.00 88.00 95 ARG A O 1
ATOM 763 N N . LEU A 1 96 ? 7.734 5.989 -13.476 1.00 84.81 96 LEU A N 1
ATOM 764 C CA . LEU A 1 96 ? 7.334 7.036 -14.411 1.00 84.81 96 LEU A CA 1
ATOM 765 C C . LEU A 1 96 ? 8.563 7.815 -14.888 1.00 84.81 96 LEU A C 1
ATOM 767 O O . LEU A 1 96 ? 9.299 8.384 -14.081 1.00 84.81 96 LEU A O 1
ATOM 771 N N . GLY A 1 97 ? 8.798 7.843 -16.204 1.00 80.94 97 GLY A N 1
ATOM 772 C CA . GLY A 1 97 ? 9.917 8.589 -16.799 1.00 80.94 97 GLY A CA 1
ATOM 773 C C . GLY A 1 97 ? 11.294 8.149 -16.284 1.00 80.94 97 GLY A C 1
ATOM 774 O O . GLY A 1 97 ? 12.153 8.988 -16.028 1.00 80.94 97 GLY A O 1
ATOM 775 N N . GLY A 1 98 ? 11.479 6.846 -16.045 1.00 79.94 98 GLY A N 1
ATOM 776 C CA . GLY A 1 98 ? 12.729 6.283 -15.518 1.00 79.94 98 GLY A CA 1
ATOM 777 C C . GLY A 1 98 ? 12.970 6.522 -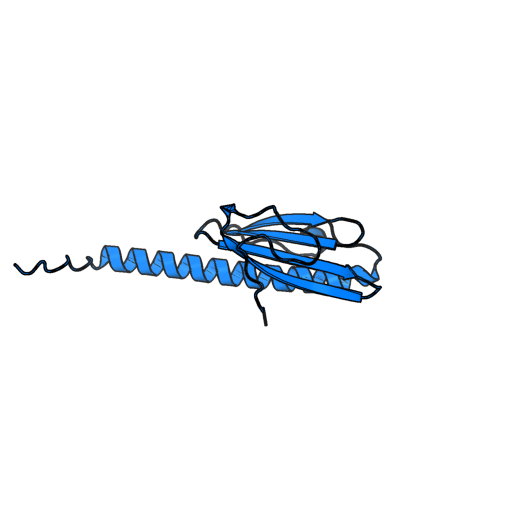14.023 1.00 79.94 98 GLY A C 1
ATOM 778 O O . GLY A 1 98 ? 14.021 6.144 -13.516 1.00 79.94 98 GLY A O 1
ATOM 779 N N . ARG A 1 99 ? 12.016 7.122 -13.301 1.00 85.19 99 ARG A N 1
ATOM 780 C CA . ARG A 1 99 ? 12.095 7.336 -11.850 1.00 85.19 99 ARG A CA 1
ATOM 781 C C . ARG A 1 99 ? 11.021 6.542 -11.128 1.00 85.19 99 ARG A C 1
ATOM 783 O O . ARG A 1 99 ? 9.897 6.432 -11.613 1.00 85.19 99 ARG A O 1
ATOM 790 N N . LEU A 1 100 ? 11.362 6.044 -9.944 1.00 88.00 100 LEU A N 1
ATOM 791 C CA . LEU A 1 100 ? 10.385 5.463 -9.036 1.00 88.00 100 LEU A CA 1
ATOM 792 C C . LEU A 1 100 ? 9.670 6.556 -8.247 1.00 88.00 100 LEU A C 1
ATOM 794 O O . LEU A 1 100 ? 10.281 7.529 -7.797 1.00 88.00 100 LEU A O 1
ATOM 798 N N . ARG A 1 101 ? 8.367 6.378 -8.066 1.00 89.88 101 ARG A N 1
ATOM 799 C CA . ARG A 1 101 ? 7.517 7.195 -7.208 1.00 89.88 101 ARG A CA 1
ATOM 800 C C . ARG A 1 101 ? 6.738 6.283 -6.282 1.00 89.88 101 ARG A C 1
ATOM 802 O O . ARG A 1 101 ? 6.257 5.241 -6.705 1.00 89.88 101 ARG A O 1
ATOM 809 N N . MET A 1 102 ? 6.596 6.719 -5.039 1.00 92.19 102 MET A N 1
ATOM 810 C CA . MET A 1 102 ? 5.825 6.027 -4.013 1.00 92.19 102 MET A CA 1
ATOM 811 C C . MET A 1 102 ? 4.633 6.878 -3.582 1.00 92.19 102 MET A C 1
ATOM 813 O O . MET A 1 102 ? 4.727 8.109 -3.456 1.00 92.19 102 MET A O 1
ATOM 817 N N . ARG A 1 103 ? 3.502 6.219 -3.349 1.00 93.25 103 ARG A N 1
ATOM 818 C CA . ARG A 1 103 ? 2.291 6.831 -2.811 1.00 93.25 103 ARG A CA 1
ATOM 819 C C . ARG A 1 103 ? 1.663 5.908 -1.784 1.00 93.25 103 ARG A C 1
ATOM 821 O O . ARG A 1 103 ? 1.595 4.704 -1.993 1.00 93.25 103 ARG A O 1
ATOM 828 N N . TYR A 1 104 ? 1.139 6.520 -0.731 1.00 95.44 104 TYR A N 1
ATOM 829 C CA . TYR A 1 104 ? 0.307 5.859 0.258 1.00 95.44 104 TYR A CA 1
ATOM 830 C C . TYR A 1 104 ? -1.067 6.507 0.262 1.00 95.44 104 TYR A C 1
ATOM 832 O O . TYR A 1 104 ? -1.175 7.737 0.201 1.00 95.44 104 TYR A O 1
ATOM 840 N N . CYS A 1 105 ? -2.106 5.692 0.335 1.00 95.06 105 CYS A N 1
ATOM 841 C CA . CYS A 1 105 ? -3.482 6.146 0.394 1.00 95.06 105 CYS A CA 1
ATOM 842 C C . CYS A 1 105 ? -4.208 5.455 1.544 1.00 95.06 105 CYS A C 1
ATOM 844 O O . CYS A 1 105 ? -3.932 4.296 1.855 1.00 95.06 105 CYS A O 1
ATOM 846 N N . ARG A 1 106 ? -5.165 6.169 2.133 1.00 95.06 106 ARG A N 1
ATOM 847 C CA . ARG A 1 106 ? -6.115 5.650 3.113 1.00 95.06 106 ARG A CA 1
ATOM 848 C C . ARG A 1 106 ? -7.516 6.076 2.725 1.00 95.06 106 ARG A C 1
ATOM 850 O O . ARG A 1 106 ? -7.736 7.237 2.382 1.00 95.06 106 ARG A O 1
ATOM 857 N N . GLY A 1 107 ? -8.465 5.169 2.845 1.00 93.19 107 GLY A N 1
ATOM 858 C CA . GLY A 1 107 ? -9.873 5.487 2.673 1.00 93.19 107 GLY A CA 1
ATOM 859 C C . GLY A 1 107 ? -10.755 4.414 3.271 1.00 93.19 107 GLY A C 1
ATOM 860 O O . GLY A 1 107 ? -10.301 3.610 4.083 1.00 93.19 107 GLY A O 1
ATOM 861 N N . HIS A 1 108 ? -12.028 4.428 2.901 1.00 91.44 108 HIS A N 1
ATOM 862 C CA . HIS A 1 108 ? -12.972 3.424 3.367 1.00 91.44 108 HIS A CA 1
ATOM 863 C C . HIS A 1 108 ? -12.793 2.123 2.574 1.00 91.44 108 HIS A C 1
ATOM 865 O O . HIS A 1 108 ? -12.671 2.159 1.348 1.00 91.44 108 HIS A O 1
ATOM 871 N N . ARG A 1 109 ? -12.842 0.978 3.266 1.00 86.62 109 ARG A N 1
ATOM 872 C CA . ARG A 1 109 ? -12.692 -0.362 2.673 1.00 86.62 109 ARG A CA 1
ATOM 873 C C . ARG A 1 109 ? -13.639 -0.662 1.504 1.00 86.62 109 ARG A C 1
ATOM 875 O O . ARG A 1 109 ? -13.243 -1.344 0.575 1.00 86.62 109 ARG A O 1
ATOM 882 N N . ASP A 1 110 ? -14.841 -0.086 1.489 1.00 83.00 110 ASP A N 1
ATOM 883 C CA . ASP A 1 110 ? -15.829 -0.320 0.426 1.00 83.00 110 ASP A CA 1
ATOM 884 C C . ASP A 1 110 ? -15.408 0.315 -0.920 1.00 83.00 110 ASP A C 1
ATOM 886 O O . ASP A 1 110 ? -15.985 0.009 -1.959 1.00 83.00 110 ASP A O 1
ATOM 890 N N . GLY A 1 111 ? -14.390 1.188 -0.912 1.00 72.12 111 GLY A N 1
ATOM 891 C CA . GLY A 1 111 ? -13.746 1.736 -2.110 1.00 72.12 111 GLY A CA 1
ATOM 892 C C . GLY A 1 111 ? -12.425 1.052 -2.486 1.00 72.12 111 GLY A C 1
ATOM 893 O O . GLY A 1 111 ? -11.739 1.523 -3.396 1.00 72.12 111 GLY A O 1
ATOM 894 N N . ALA A 1 112 ? -12.023 -0.016 -1.787 1.00 67.06 112 ALA A N 1
ATOM 895 C CA . ALA A 1 112 ? -10.818 -0.767 -2.126 1.00 67.06 112 ALA A CA 1
ATOM 896 C C . ALA A 1 112 ? -10.990 -1.449 -3.499 1.00 67.06 112 ALA A C 1
ATOM 898 O O . ALA A 1 112 ? -12.028 -2.038 -3.791 1.00 67.06 112 ALA A O 1
ATOM 899 N N . GLY A 1 113 ? -9.985 -1.329 -4.373 1.00 63.28 113 GLY A N 1
ATOM 900 C CA . GLY A 1 113 ? -9.971 -1.950 -5.707 1.00 63.28 113 GLY A CA 1
ATOM 901 C C . GLY A 1 113 ? -10.148 -1.004 -6.903 1.00 63.28 113 GLY A C 1
ATOM 902 O O . GLY A 1 113 ? -9.819 -1.392 -8.021 1.00 63.28 113 GLY A O 1
ATOM 903 N N . GLN A 1 114 ? -10.574 0.249 -6.707 1.00 64.31 114 GLN A N 1
ATOM 904 C CA . GLN A 1 114 ? -10.717 1.239 -7.791 1.00 64.31 114 GLN A CA 1
ATOM 905 C C . GLN A 1 114 ? -9.567 2.257 -7.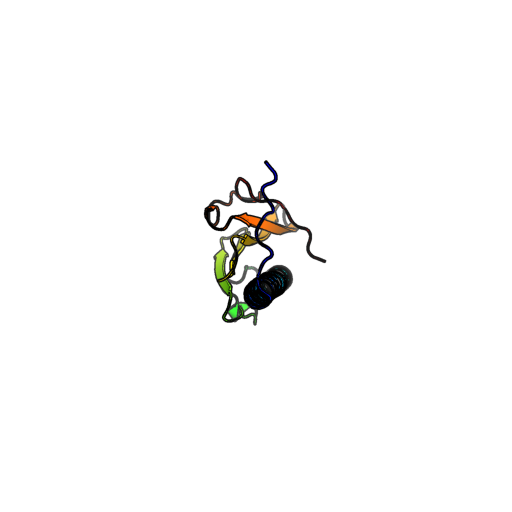775 1.00 64.31 114 GLN A C 1
ATOM 907 O O . GLN A 1 114 ? -9.750 3.409 -7.397 1.00 64.31 114 GLN A O 1
ATOM 912 N N . ALA A 1 115 ? -8.351 1.839 -8.142 1.00 66.62 115 ALA A N 1
ATOM 913 C CA . ALA A 1 115 ? -7.202 2.747 -8.251 1.00 66.62 115 ALA A CA 1
ATOM 914 C C . ALA A 1 115 ? -6.778 2.970 -9.709 1.00 66.62 115 ALA A C 1
ATOM 916 O O . ALA A 1 115 ? -6.142 2.107 -10.327 1.00 66.62 115 ALA A O 1
ATOM 917 N N . ASP A 1 116 ? -7.015 4.176 -10.221 1.00 68.88 116 ASP A N 1
ATOM 918 C CA . ASP A 1 116 ? -6.358 4.653 -11.437 1.00 68.88 116 ASP A CA 1
ATOM 919 C C . ASP A 1 116 ? -4.855 4.843 -11.210 1.00 68.88 116 ASP A C 1
ATOM 921 O O . ASP A 1 116 ? -4.398 5.168 -10.112 1.00 68.88 116 ASP A O 1
ATOM 925 N N . GLY A 1 117 ? -4.061 4.653 -12.265 1.00 69.62 117 GLY A N 1
ATOM 926 C CA . GLY A 1 117 ? -2.625 4.931 -12.210 1.00 69.62 117 GLY A CA 1
ATOM 927 C C . GLY A 1 117 ? -2.336 6.359 -11.777 1.00 69.62 117 GLY A C 1
ATOM 928 O O . GLY A 1 117 ? -2.957 7.303 -12.264 1.00 69.62 117 GLY A O 1
ATOM 929 N N . GLY A 1 118 ? -1.398 6.526 -10.849 1.00 74.00 118 GLY A N 1
ATOM 930 C CA . GLY A 1 118 ? -0.938 7.853 -10.467 1.00 74.00 118 GLY A CA 1
ATOM 931 C C . GLY A 1 118 ? -1.871 8.631 -9.524 1.00 74.00 118 GLY A C 1
ATOM 932 O O . GLY A 1 118 ? -1.528 9.761 -9.159 1.00 74.00 118 GLY A O 1
ATOM 933 N N . ARG A 1 119 ? -2.995 8.059 -9.062 1.00 85.06 119 ARG A N 1
ATOM 934 C CA . ARG A 1 119 ? -3.897 8.679 -8.070 1.00 85.06 119 ARG A CA 1
ATOM 935 C C . ARG A 1 119 ? -4.296 7.698 -6.964 1.00 85.06 119 ARG A C 1
ATOM 937 O O . ARG A 1 119 ? -4.100 6.496 -7.085 1.00 85.06 119 ARG A O 1
ATOM 944 N N . CYS A 1 120 ? -4.777 8.232 -5.841 1.00 89.62 120 CYS A N 1
ATOM 945 C CA . CYS A 1 120 ? -5.499 7.407 -4.870 1.00 89.62 120 CYS A CA 1
ATOM 946 C C . CYS A 1 120 ? -6.895 7.083 -5.425 1.00 89.62 120 CYS A C 1
ATOM 948 O O . CYS A 1 120 ? -7.382 7.861 -6.249 1.00 89.62 120 CYS A O 1
ATOM 950 N N . PRO A 1 121 ? -7.533 5.990 -4.972 1.00 89.75 121 PRO A N 1
ATOM 951 C CA . PRO A 1 121 ? -8.936 5.719 -5.272 1.00 89.75 121 PRO A CA 1
ATOM 952 C C . PRO A 1 121 ? -9.855 6.897 -4.949 1.00 89.75 121 PRO A C 1
ATOM 954 O O . PRO A 1 121 ? -9.541 7.733 -4.095 1.00 89.75 121 PRO A O 1
ATOM 957 N N . ASP A 1 122 ? -11.017 6.941 -5.593 1.00 86.56 122 ASP A N 1
ATOM 958 C CA . ASP A 1 122 ? -12.002 7.983 -5.326 1.00 86.56 122 ASP A CA 1
ATOM 959 C C . ASP A 1 122 ? -12.465 7.948 -3.863 1.00 86.56 122 ASP A C 1
ATOM 961 O O . ASP A 1 122 ? -12.717 6.897 -3.271 1.00 86.56 122 ASP A O 1
ATOM 965 N N . GLY A 1 123 ? -12.523 9.127 -3.241 1.00 87.94 123 GLY A N 1
ATOM 966 C CA . GLY A 1 123 ? -12.830 9.272 -1.815 1.00 87.94 123 GLY A CA 1
ATOM 967 C C . GLY A 1 123 ? -11.690 8.879 -0.866 1.00 87.94 123 GLY A C 1
ATOM 968 O O . GLY A 1 123 ? -11.821 9.072 0.343 1.00 87.94 123 GLY A O 1
ATOM 969 N N . TRP A 1 124 ? -10.561 8.376 -1.375 1.00 93.19 124 TRP A N 1
ATOM 970 C CA . TRP A 1 124 ? -9.379 8.086 -0.569 1.00 93.19 124 TRP A CA 1
ATOM 971 C C . TRP A 1 124 ? -8.435 9.283 -0.521 1.00 93.19 124 TRP A C 1
ATOM 973 O O . TRP A 1 124 ? -8.287 10.055 -1.469 1.00 93.19 124 TRP A O 1
ATOM 983 N N . GLN A 1 125 ? -7.748 9.424 0.605 1.00 93.00 125 GLN A N 1
ATOM 984 C CA . GLN A 1 125 ? -6.798 10.497 0.849 1.00 93.00 125 GLN A CA 1
ATOM 985 C C . GLN A 1 125 ? -5.374 9.973 0.741 1.00 93.00 125 GLN A C 1
ATOM 987 O O . GLN A 1 125 ? -5.055 8.887 1.227 1.00 93.00 125 GLN A O 1
ATOM 992 N N . ARG A 1 126 ? -4.490 10.779 0.147 1.00 93.69 126 ARG A N 1
ATOM 993 C CA . ARG A 1 126 ? -3.054 10.522 0.219 1.00 93.69 126 ARG A CA 1
ATOM 994 C C . ARG A 1 126 ? -2.585 10.753 1.652 1.00 93.69 126 ARG A C 1
ATOM 996 O O . ARG A 1 126 ? -2.826 11.821 2.207 1.00 93.69 126 ARG A O 1
ATOM 1003 N N . ILE A 1 127 ? -1.873 9.782 2.208 1.00 94.44 127 ILE A N 1
ATOM 1004 C CA . ILE A 1 127 ? -1.256 9.890 3.531 1.00 94.44 127 ILE A CA 1
ATOM 1005 C C . ILE A 1 127 ? 0.260 10.032 3.394 1.00 94.44 127 ILE A C 1
ATOM 1007 O O . I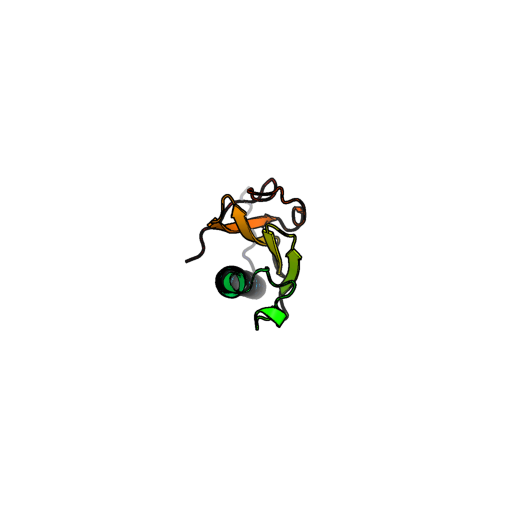LE A 1 127 ? 0.861 9.602 2.403 1.00 94.44 127 ILE A O 1
ATOM 1011 N N . GLN A 1 128 ? 0.873 10.671 4.383 1.00 90.81 128 GLN A N 1
ATOM 1012 C CA . GLN A 1 128 ? 2.321 10.702 4.551 1.00 90.81 128 GLN A CA 1
ATOM 1013 C C . GLN A 1 128 ? 2.678 9.752 5.686 1.00 90.81 128 GLN A C 1
ATOM 1015 O O . GLN A 1 128 ? 2.106 9.849 6.767 1.00 90.81 128 GLN A O 1
ATOM 1020 N N . LEU A 1 129 ? 3.590 8.830 5.399 1.00 87.69 129 LEU A N 1
ATOM 1021 C CA . LEU A 1 129 ? 4.143 7.889 6.361 1.00 87.69 129 LEU A CA 1
ATOM 1022 C C . LEU A 1 129 ? 5.611 8.266 6.554 1.00 87.69 129 LEU A C 1
ATOM 1024 O O . LEU A 1 129 ? 6.307 8.475 5.553 1.00 87.69 129 LEU A O 1
ATOM 1028 N N . ASN A 1 130 ? 6.032 8.406 7.809 1.00 68.94 130 ASN A N 1
ATOM 1029 C CA . ASN A 1 130 ? 7.390 8.795 8.195 1.00 68.94 130 ASN A CA 1
ATOM 1030 C C . ASN A 1 130 ? 8.207 7.570 8.597 1.00 68.94 130 ASN A C 1
ATOM 1032 O O . ASN A 1 130 ? 7.704 6.819 9.459 1.00 68.94 130 ASN A O 1
#